Protein AF-A0A849S3X7-F1 (afdb_monomer_lite)

pLDDT: mean 83.29, std 12.06, range [50.44, 95.81]

Secondary structure (DSSP, 8-state):
---TT--EEE-TTT-EEEE-SSSSSTT--EEEEE--SS----GGG----

Sequence (49 aa):
AADANDYLIYNNETGALYYDNNGNASGGVTQIALLGTQLGLTHADFFVI

Structure (mmCIF, N/CA/C/O backbone):
data_AF-A0A849S3X7-F1
#
_entry.id   AF-A0A849S3X7-F1
#
loop_
_atom_site.group_PDB
_atom_site.id
_atom_site.type_symbol
_atom_site.label_atom_id
_atom_site.label_alt_id
_atom_site.label_comp_id
_atom_site.label_asym_id
_atom_site.label_entity_id
_atom_site.label_seq_id
_atom_site.pdbx_PDB_ins_code
_atom_site.Cartn_x
_atom_site.Cartn_y
_atom_site.Cartn_z
_atom_site.occupancy
_atom_site.B_iso_or_equiv
_atom_site.auth_seq_id
_atom_si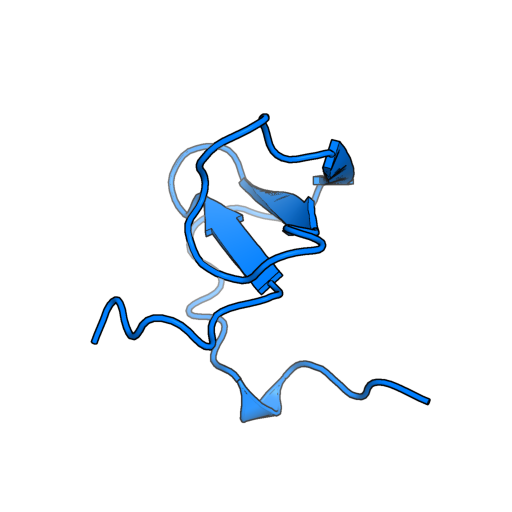te.auth_comp_id
_atom_site.auth_asym_id
_atom_site.auth_atom_id
_atom_site.pdbx_PDB_model_num
ATOM 1 N N . ALA A 1 1 ? 4.294 -13.837 6.020 1.00 51.38 1 ALA A N 1
ATOM 2 C CA . ALA A 1 1 ? 4.575 -13.034 4.831 1.00 51.38 1 ALA A CA 1
ATOM 3 C C . ALA A 1 1 ? 4.395 -11.585 5.240 1.00 51.38 1 ALA A C 1
ATOM 5 O O . ALA A 1 1 ? 3.274 -11.161 5.487 1.00 51.38 1 ALA A O 1
ATOM 6 N N . ALA A 1 2 ? 5.515 -10.964 5.551 1.00 50.44 2 ALA A N 1
ATOM 7 C CA . ALA A 1 2 ? 5.729 -9.549 5.831 1.00 50.44 2 ALA A CA 1
ATOM 8 C C . ALA A 1 2 ? 7.211 -9.414 5.493 1.00 50.44 2 ALA A C 1
ATOM 10 O O . ALA A 1 2 ? 8.090 -9.466 6.358 1.00 50.44 2 ALA A O 1
ATOM 11 N N . ASP A 1 3 ? 7.459 -9.560 4.201 1.00 57.78 3 ASP A N 1
ATOM 12 C CA . ASP A 1 3 ? 8.771 -9.810 3.639 1.00 57.78 3 ASP A CA 1
ATOM 13 C C . ASP A 1 3 ? 9.331 -8.426 3.300 1.00 57.78 3 ASP A C 1
ATOM 15 O O . ASP A 1 3 ? 8.569 -7.512 2.993 1.00 57.78 3 ASP A O 1
ATOM 19 N N . ALA A 1 4 ? 10.650 -8.237 3.343 1.00 52.94 4 ALA A N 1
ATOM 20 C CA . ALA A 1 4 ? 11.304 -6.928 3.166 1.00 52.94 4 ALA A CA 1
ATOM 21 C C . ALA A 1 4 ? 11.159 -6.302 1.752 1.00 52.94 4 ALA A C 1
ATOM 23 O O . ALA A 1 4 ? 11.932 -5.425 1.365 1.00 52.94 4 ALA A O 1
ATOM 24 N N . ASN A 1 5 ? 10.197 -6.787 0.969 1.00 57.75 5 ASN A N 1
ATOM 25 C CA . ASN A 1 5 ? 9.921 -6.448 -0.416 1.00 57.75 5 ASN A CA 1
ATOM 26 C C . ASN A 1 5 ? 8.442 -6.045 -0.616 1.00 57.75 5 ASN A C 1
ATOM 28 O O . ASN A 1 5 ? 8.006 -5.900 -1.759 1.00 57.75 5 ASN A O 1
ATOM 32 N N . ASP A 1 6 ? 7.661 -5.885 0.458 1.00 66.75 6 ASP A N 1
ATOM 33 C CA . ASP A 1 6 ? 6.248 -5.505 0.380 1.00 66.75 6 ASP A CA 1
ATOM 34 C C . ASP A 1 6 ? 6.111 -3.979 0.219 1.00 66.75 6 ASP A C 1
ATOM 36 O O . ASP A 1 6 ? 6.015 -3.226 1.183 1.00 66.75 6 ASP A O 1
ATOM 40 N N . TYR A 1 7 ? 6.099 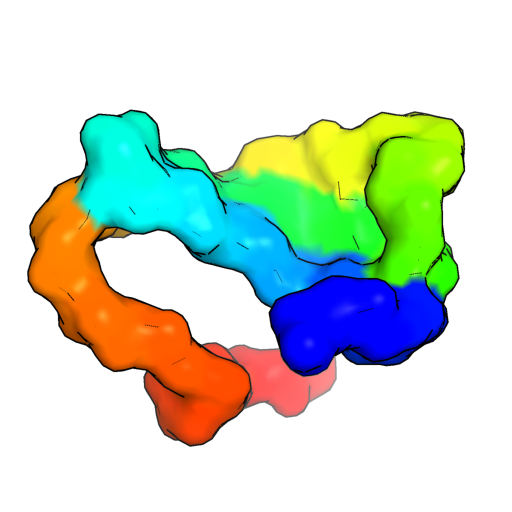-3.511 -1.033 1.00 84.31 7 TYR A N 1
ATOM 41 C CA . TYR A 1 7 ? 5.937 -2.087 -1.378 1.00 84.31 7 TYR A CA 1
ATOM 42 C C . TYR A 1 7 ? 4.487 -1.583 -1.255 1.00 84.31 7 TYR A C 1
ATOM 44 O O . TYR A 1 7 ? 4.239 -0.378 -1.263 1.00 84.31 7 TYR A O 1
ATOM 52 N N . LEU A 1 8 ? 3.508 -2.487 -1.180 1.00 87.69 8 LEU A N 1
ATOM 53 C CA . LEU A 1 8 ? 2.079 -2.175 -1.103 1.00 87.69 8 LEU A CA 1
ATOM 54 C C . LEU A 1 8 ? 1.483 -2.810 0.149 1.00 87.69 8 LEU A C 1
ATOM 56 O O . LEU A 1 8 ? 1.542 -4.024 0.328 1.00 87.69 8 LEU A O 1
ATOM 60 N N . ILE A 1 9 ? 0.869 -1.985 0.993 1.00 88.31 9 ILE A N 1
ATOM 61 C CA . IL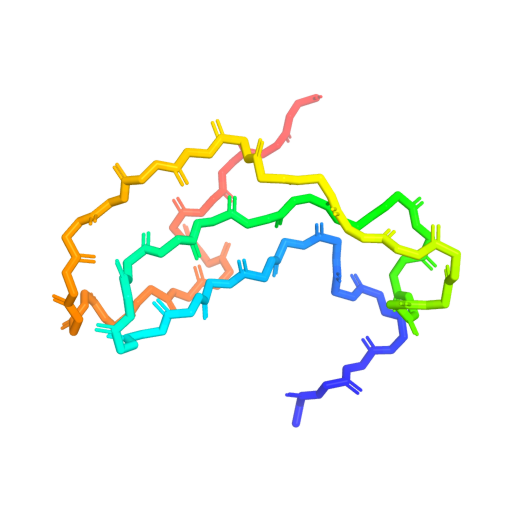E A 1 9 ? 0.305 -2.409 2.275 1.00 88.31 9 ILE A CA 1
ATOM 62 C C . ILE A 1 9 ? -1.173 -2.049 2.298 1.00 88.31 9 ILE A C 1
ATOM 64 O O . ILE A 1 9 ? -1.537 -0.876 2.236 1.00 88.31 9 ILE A O 1
ATOM 68 N N . TYR A 1 10 ? -2.031 -3.056 2.424 1.00 90.50 10 TYR A N 1
ATOM 69 C CA . TYR A 1 10 ? -3.468 -2.868 2.580 1.00 90.50 10 TYR A CA 1
ATOM 70 C C . TYR A 1 10 ? -3.884 -3.123 4.030 1.00 90.50 10 TYR A C 1
ATOM 72 O O . TYR A 1 10 ? -3.703 -4.216 4.567 1.00 90.50 10 TYR A O 1
ATOM 80 N N . ASN A 1 11 ? -4.465 -2.110 4.668 1.00 91.38 11 ASN A N 1
ATOM 81 C CA . ASN A 1 11 ? -5.086 -2.254 5.974 1.00 91.38 11 ASN A CA 1
ATOM 82 C C . ASN A 1 11 ? -6.528 -2.745 5.795 1.00 91.38 11 ASN A C 1
ATOM 84 O O . ASN A 1 11 ? -7.404 -2.003 5.353 1.00 91.38 11 ASN A O 1
ATOM 88 N N . ASN A 1 12 ? -6.776 -3.995 6.179 1.00 90.81 12 ASN A N 1
ATOM 89 C CA . ASN A 1 12 ? -8.073 -4.642 6.001 1.00 90.81 12 ASN A CA 1
ATOM 90 C C . ASN A 1 12 ? -9.190 -4.076 6.902 1.00 90.81 12 ASN A C 1
ATOM 92 O O . ASN A 1 12 ? -10.371 -4.230 6.588 1.00 90.81 12 ASN A O 1
ATOM 96 N N . GLU A 1 13 ? -8.827 -3.431 8.013 1.00 92.88 13 GLU A N 1
ATOM 97 C CA . GLU A 1 13 ? -9.768 -2.838 8.970 1.00 92.88 13 GLU A CA 1
ATOM 98 C C . GLU A 1 13 ? -10.248 -1.463 8.504 1.00 92.88 13 GLU A C 1
ATOM 100 O O . GLU A 1 13 ? -11.431 -1.148 8.609 1.00 92.88 13 GLU A O 1
ATOM 105 N N . THR A 1 14 ? -9.337 -0.646 7.971 1.00 94.12 14 THR A N 1
ATOM 106 C CA . THR A 1 14 ? -9.634 0.734 7.556 1.00 94.12 14 THR A CA 1
ATOM 107 C C . THR A 1 14 ? -9.868 0.881 6.057 1.00 94.12 14 THR A C 1
ATOM 109 O O . THR A 1 14 ? -10.394 1.901 5.621 1.00 94.12 14 THR A O 1
ATOM 112 N N . GLY A 1 15 ? -9.471 -0.111 5.259 1.00 93.88 15 GLY A N 1
ATOM 113 C CA . GLY A 1 15 ? -9.483 -0.046 3.799 1.00 93.88 15 GLY A CA 1
ATOM 114 C C . GLY A 1 15 ? -8.340 0.790 3.212 1.00 93.88 15 GLY A C 1
ATOM 115 O O . GLY A 1 15 ? -8.293 1.002 2.000 1.00 93.88 15 GLY A O 1
ATOM 116 N N . ALA A 1 16 ? -7.425 1.308 4.035 1.00 94.81 16 ALA A N 1
ATOM 117 C CA . ALA A 1 16 ? -6.354 2.174 3.563 1.00 94.81 16 ALA A CA 1
ATOM 118 C C . A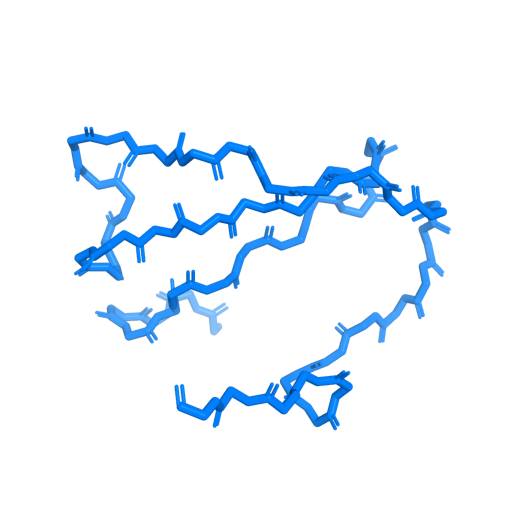LA A 1 16 ? -5.271 1.380 2.818 1.00 94.81 16 ALA A C 1
ATOM 120 O O . ALA A 1 16 ? -4.772 0.372 3.320 1.00 94.81 16 ALA A O 1
ATOM 121 N N . LEU A 1 17 ? -4.897 1.862 1.631 1.00 92.75 17 LEU A N 1
ATOM 122 C CA . LEU A 1 17 ? -3.786 1.337 0.844 1.00 92.75 17 LEU A CA 1
ATOM 123 C C . LEU A 1 17 ? -2.604 2.302 0.926 1.00 92.75 17 LEU A C 1
ATOM 125 O O . LEU A 1 17 ? -2.730 3.489 0.600 1.00 92.75 17 LEU A O 1
ATOM 129 N N . TYR A 1 18 ? -1.456 1.776 1.327 1.00 91.94 18 TYR A N 1
ATOM 130 C CA . TYR A 1 18 ? -0.216 2.515 1.487 1.00 91.94 18 TYR A CA 1
ATOM 131 C C . TYR A 1 18 ? 0.843 2.012 0.513 1.00 91.94 18 TYR A C 1
ATOM 133 O O . TYR A 1 18 ? 0.936 0.813 0.251 1.00 91.94 18 TYR A O 1
ATOM 141 N N . TYR A 1 19 ? 1.649 2.943 0.015 1.00 89.81 19 TYR A N 1
ATOM 142 C CA . TYR A 1 19 ? 2.897 2.662 -0.671 1.00 89.81 19 TYR A CA 1
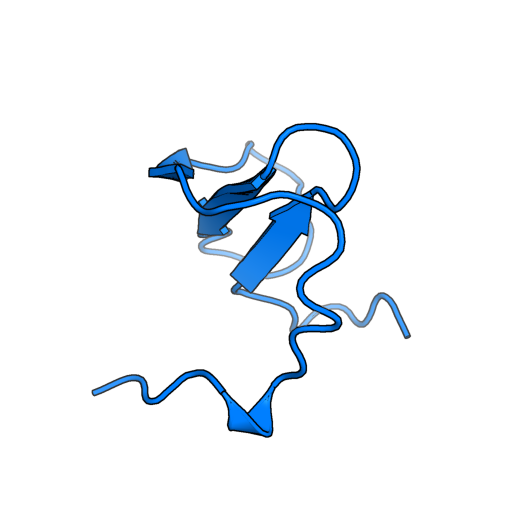ATOM 143 C C . TYR A 1 19 ? 4.061 2.873 0.292 1.00 89.81 19 TYR A C 1
ATOM 145 O O . TYR A 1 19 ? 4.207 3.945 0.894 1.00 89.81 19 TYR A O 1
ATOM 153 N N . ASP A 1 20 ? 4.879 1.843 0.417 1.00 87.31 20 ASP A N 1
ATOM 154 C CA . ASP A 1 20 ? 6.158 1.867 1.098 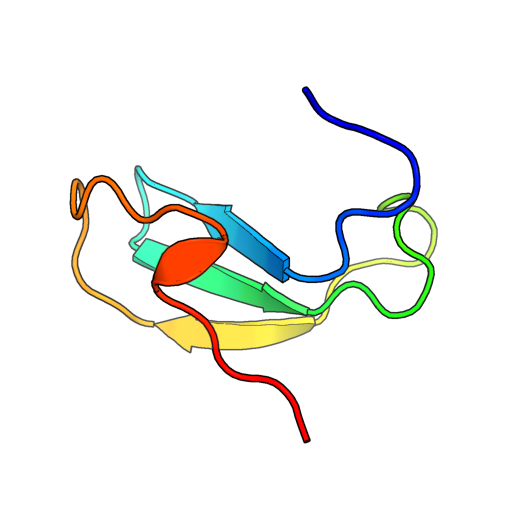1.00 87.31 20 ASP A CA 1
ATOM 155 C C . ASP A 1 20 ? 7.264 1.880 0.042 1.00 87.31 20 ASP A C 1
ATOM 157 O O . ASP A 1 20 ? 7.364 0.963 -0.763 1.00 87.31 20 ASP A O 1
ATOM 161 N N . ASN A 1 21 ? 8.093 2.922 0.020 1.00 81.06 21 ASN A N 1
ATOM 162 C CA . ASN A 1 21 ? 9.116 3.086 -1.011 1.00 81.06 21 ASN A CA 1
ATOM 163 C C . ASN A 1 21 ? 10.360 2.208 -0.803 1.00 81.06 21 ASN A C 1
ATOM 165 O O . ASN A 1 21 ? 11.157 2.078 -1.733 1.00 81.06 21 ASN A O 1
ATOM 169 N N . ASN A 1 22 ? 10.555 1.649 0.392 1.00 75.31 22 ASN A N 1
ATOM 170 C CA . ASN A 1 22 ? 11.749 0.885 0.744 1.00 75.31 22 ASN A CA 1
ATOM 171 C C . ASN A 1 22 ? 11.438 -0.546 1.206 1.00 75.31 22 ASN A C 1
ATOM 173 O O . ASN A 1 22 ? 12.377 -1.297 1.478 1.00 75.31 22 ASN A O 1
ATOM 177 N N . GLY A 1 23 ? 10.152 -0.913 1.254 1.00 74.25 23 GLY A N 1
ATOM 178 C CA . GLY A 1 23 ? 9.665 -2.266 1.522 1.00 74.25 23 GLY A CA 1
ATOM 179 C C . GLY A 1 23 ? 9.907 -2.758 2.950 1.00 74.25 23 GLY A C 1
ATOM 180 O O . GLY A 1 23 ? 9.808 -3.957 3.200 1.00 74.25 23 GLY A O 1
ATOM 181 N N . ASN A 1 24 ? 10.283 -1.878 3.884 1.00 75.00 24 ASN A N 1
ATOM 182 C CA . ASN A 1 24 ? 10.617 -2.257 5.260 1.00 75.00 24 ASN A CA 1
ATOM 183 C C . ASN A 1 24 ? 9.850 -1.472 6.339 1.00 75.00 24 ASN A C 1
ATOM 185 O O . ASN A 1 24 ? 10.148 -1.609 7.528 1.00 75.00 24 ASN A O 1
ATOM 189 N N . ALA A 1 25 ? 8.889 -0.645 5.932 1.00 71.12 25 ALA A N 1
ATOM 190 C CA . ALA A 1 25 ? 8.066 0.276 6.714 1.00 71.12 25 ALA A CA 1
ATOM 191 C C . ALA A 1 25 ? 8.849 1.292 7.574 1.00 71.12 25 ALA A C 1
ATOM 193 O O . ALA A 1 25 ? 8.255 2.118 8.276 1.00 71.12 25 ALA A O 1
ATOM 194 N N . SER A 1 26 ? 10.183 1.271 7.527 1.00 70.44 26 SER A N 1
ATOM 195 C CA . SER A 1 26 ? 11.067 2.217 8.200 1.00 70.44 26 SER A CA 1
ATOM 196 C C . SER A 1 26 ? 11.140 3.499 7.382 1.00 70.44 26 SER A C 1
ATOM 198 O O . SER A 1 26 ? 11.235 3.466 6.167 1.00 70.44 26 SER A O 1
ATOM 200 N N . GLY A 1 27 ? 11.085 4.669 8.011 1.00 74.31 27 GLY A N 1
ATOM 201 C CA . GLY A 1 27 ? 11.006 5.941 7.272 1.00 74.31 27 GLY A CA 1
ATOM 202 C C . GLY A 1 27 ? 9.591 6.331 6.823 1.00 74.31 27 GLY A C 1
ATOM 203 O O . GLY A 1 27 ? 9.407 7.447 6.339 1.00 74.31 27 GLY A O 1
ATOM 204 N N . GLY A 1 28 ? 8.593 5.485 7.101 1.00 81.94 28 GLY A N 1
ATOM 205 C CA . GLY A 1 28 ? 7.175 5.794 6.945 1.00 81.94 28 GLY A CA 1
ATOM 206 C C . GLY A 1 28 ? 6.591 5.354 5.606 1.00 81.94 28 GLY A C 1
ATOM 207 O O . GLY A 1 28 ? 7.297 5.120 4.633 1.00 81.94 28 GLY A O 1
ATOM 208 N N . VAL A 1 29 ? 5.265 5.259 5.572 1.00 88.81 29 VAL A N 1
ATOM 209 C CA . VAL A 1 29 ? 4.494 4.827 4.402 1.00 88.81 29 VAL A CA 1
ATOM 210 C C . VAL A 1 29 ? 3.554 5.944 3.964 1.00 88.81 29 VAL A C 1
ATOM 212 O O . VAL A 1 29 ? 3.058 6.709 4.793 1.00 88.81 29 VAL A O 1
ATOM 215 N N . THR A 1 30 ? 3.301 6.056 2.663 1.00 90.25 30 THR A N 1
ATOM 216 C CA . THR A 1 30 ? 2.400 7.078 2.110 1.00 90.25 30 THR A CA 1
ATOM 217 C C . THR A 1 30 ? 1.065 6.449 1.760 1.00 90.25 30 THR A C 1
ATOM 219 O O . THR A 1 30 ? 1.021 5.491 0.995 1.00 90.25 30 THR A O 1
ATOM 222 N N . GLN A 1 31 ? -0.040 6.984 2.282 1.00 92.75 31 GLN A N 1
ATOM 223 C CA . GLN A 1 31 ? -1.363 6.540 1.845 1.00 92.75 31 GLN A CA 1
ATOM 224 C C . GLN A 1 31 ? -1.609 7.008 0.410 1.00 92.75 31 GLN A C 1
ATOM 226 O O . GLN A 1 31 ? -1.500 8.198 0.120 1.00 92.75 31 GLN A O 1
ATOM 231 N N . ILE A 1 32 ? -1.963 6.075 -0.470 1.00 92.94 32 ILE A N 1
ATOM 232 C CA . ILE A 1 32 ? -2.199 6.350 -1.893 1.00 92.94 32 ILE A CA 1
ATOM 233 C C . ILE A 1 32 ? -3.649 6.103 -2.313 1.00 92.94 32 ILE A C 1
ATOM 235 O O . ILE A 1 32 ? -4.087 6.648 -3.323 1.00 92.94 32 ILE A O 1
ATOM 239 N N . ALA A 1 33 ? -4.412 5.320 -1.543 1.00 93.25 33 ALA A N 1
ATOM 240 C CA . ALA A 1 33 ? -5.834 5.116 -1.791 1.00 93.25 33 ALA A CA 1
ATOM 241 C C . ALA A 1 33 ? -6.616 4.772 -0.513 1.00 93.25 33 ALA A C 1
ATOM 243 O O . ALA A 1 33 ? -6.057 4.387 0.521 1.00 93.25 33 ALA A O 1
ATOM 244 N N . LEU A 1 34 ? -7.939 4.898 -0.612 1.00 95.81 34 LEU A N 1
ATOM 245 C CA . LEU A 1 34 ? -8.905 4.349 0.332 1.00 95.81 34 LEU A CA 1
ATOM 246 C C . LEU A 1 34 ? -9.844 3.425 -0.447 1.00 95.81 34 LEU A C 1
ATOM 248 O O . LEU A 1 34 ? -10.529 3.867 -1.368 1.00 95.81 34 LEU A O 1
ATOM 252 N N . LEU A 1 35 ? -9.831 2.146 -0.095 1.00 92.88 35 LEU A N 1
ATOM 253 C CA . LEU A 1 35 ? -10.640 1.093 -0.698 1.00 92.88 35 LEU A CA 1
ATOM 254 C C . LEU A 1 35 ? -11.754 0.670 0.276 1.00 92.88 35 LEU A C 1
ATOM 256 O O . LEU A 1 35 ? -11.863 1.188 1.387 1.00 92.88 35 LEU A O 1
ATOM 260 N N . GLY A 1 36 ? -12.586 -0.291 -0.133 1.00 92.19 36 GLY A N 1
ATOM 261 C CA . GLY A 1 36 ? -13.483 -0.988 0.796 1.00 92.19 36 GLY A CA 1
ATOM 262 C C . GLY A 1 36 ? -12.706 -1.797 1.843 1.00 92.19 36 GLY A C 1
ATOM 263 O O . GLY A 1 36 ? -11.513 -2.044 1.673 1.00 92.19 36 GLY A O 1
ATOM 264 N N . THR A 1 37 ? -13.371 -2.221 2.919 1.00 94.19 37 THR A N 1
ATOM 265 C CA . THR A 1 37 ? -12.799 -3.120 3.940 1.00 94.19 37 THR A CA 1
ATOM 266 C C . THR A 1 37 ? -13.064 -4.581 3.580 1.00 94.19 37 THR A C 1
ATOM 268 O O . THR A 1 37 ? -13.994 -4.871 2.827 1.00 94.19 37 THR A O 1
ATOM 271 N N . GLN A 1 38 ? -12.275 -5.513 4.127 1.00 91.06 38 GLN A N 1
ATOM 272 C CA . GLN A 1 38 ? -12.514 -6.961 3.987 1.00 91.06 38 GLN A CA 1
ATOM 273 C C . GLN A 1 38 ? -12.509 -7.467 2.536 1.00 91.06 38 GLN A C 1
ATOM 275 O O . GLN A 1 38 ? -13.147 -8.467 2.220 1.00 91.06 38 GLN A O 1
ATOM 280 N N . LEU A 1 39 ? -11.761 -6.801 1.651 1.00 88.81 39 LEU A N 1
ATOM 281 C CA . LEU A 1 39 ? -11.725 -7.136 0.224 1.00 88.81 39 LEU A CA 1
ATOM 282 C C . LEU A 1 39 ? -10.914 -8.400 -0.097 1.00 88.81 39 LEU A C 1
ATOM 284 O O . LEU A 1 39 ? -10.993 -8.896 -1.215 1.00 88.81 39 LEU A O 1
ATOM 288 N N . GLY A 1 40 ? -10.139 -8.926 0.860 1.00 88.19 40 GLY A N 1
ATOM 289 C CA . GLY A 1 40 ? -9.314 -10.119 0.642 1.00 88.19 40 GLY A CA 1
ATOM 290 C C . GLY A 1 40 ? -8.239 -9.927 -0.432 1.00 88.19 40 GLY A C 1
ATOM 291 O O . GLY A 1 40 ? -7.882 -10.892 -1.100 1.00 88.19 40 GLY A O 1
ATOM 292 N N . LEU A 1 41 ? -7.757 -8.689 -0.608 1.00 88.06 41 LEU A N 1
ATOM 293 C CA . LEU A 1 41 ? -6.785 -8.339 -1.643 1.00 88.06 41 LEU A CA 1
ATOM 294 C C . LEU A 1 41 ? -5.483 -9.116 -1.467 1.00 88.06 41 LEU A C 1
ATOM 296 O O . LEU A 1 41 ? -4.959 -9.272 -0.362 1.00 88.06 41 LEU A O 1
ATOM 300 N N . THR A 1 42 ? -4.945 -9.547 -2.595 1.00 86.69 42 THR A N 1
ATOM 301 C CA . THR A 1 42 ? -3.677 -10.248 -2.731 1.00 86.69 42 THR A CA 1
ATOM 302 C C . THR A 1 42 ? -2.756 -9.471 -3.665 1.00 86.69 42 THR A C 1
ATOM 304 O O . THR A 1 42 ? -3.175 -8.546 -4.356 1.00 86.69 42 THR A O 1
ATOM 307 N N . HIS A 1 43 ? -1.488 -9.873 -3.744 1.00 83.19 43 HIS A N 1
ATOM 308 C CA . HIS A 1 43 ? -0.548 -9.285 -4.701 1.00 83.19 43 HIS A CA 1
ATOM 309 C C . HIS A 1 43 ? -1.025 -9.393 -6.164 1.00 83.19 43 HIS A C 1
ATOM 311 O O . HIS A 1 43 ? -0.638 -8.568 -6.983 1.00 83.19 43 HIS A O 1
ATOM 317 N N . ALA A 1 44 ? -1.867 -10.379 -6.499 1.00 88.25 44 ALA A N 1
ATOM 318 C CA . ALA A 1 44 ? -2.383 -10.577 -7.854 1.00 88.25 44 ALA A CA 1
ATOM 319 C C . ALA A 1 44 ? -3.418 -9.516 -8.270 1.00 88.25 44 ALA A C 1
ATOM 321 O O . ALA A 1 44 ? -3.687 -9.359 -9.459 1.00 88.25 44 ALA A O 1
ATOM 322 N N . ASP A 1 45 ? -3.974 -8.779 -7.308 1.00 88.62 45 ASP A N 1
ATOM 323 C CA . ASP A 1 45 ? -4.957 -7.718 -7.545 1.00 88.62 45 ASP A CA 1
ATOM 324 C C . ASP A 1 45 ? -4.303 -6.373 -7.905 1.00 88.62 45 ASP A C 1
ATOM 326 O O . ASP A 1 45 ? -4.993 -5.411 -8.246 1.00 88.62 45 ASP A O 1
ATOM 330 N N . PHE A 1 46 ? -2.971 -6.293 -7.850 1.00 85.62 46 PHE A N 1
ATOM 331 C CA . PHE A 1 46 ? -2.212 -5.082 -8.135 1.00 85.62 46 PHE A CA 1
ATOM 332 C C . PHE A 1 46 ? -1.333 -5.267 -9.371 1.00 85.62 46 PHE A C 1
ATOM 334 O O . PHE A 1 46 ? -0.501 -6.169 -9.445 1.00 85.62 46 PHE A O 1
ATOM 341 N N . PHE A 1 47 ? -1.484 -4.358 -10.333 1.00 85.31 47 PHE A N 1
ATOM 342 C CA . PHE A 1 47 ? -0.601 -4.239 -11.488 1.00 85.31 47 PHE A CA 1
ATOM 343 C C . PHE A 1 47 ? 0.195 -2.936 -11.377 1.00 85.31 47 PHE A C 1
ATOM 345 O O . PHE A 1 47 ? -0.390 -1.854 -11.336 1.00 85.31 47 PHE A O 1
ATOM 352 N N . VAL A 1 48 ? 1.520 -3.049 -11.296 1.00 81.75 48 VAL A N 1
ATOM 353 C CA . VAL A 1 48 ? 2.454 -1.920 -11.156 1.00 81.75 48 VAL A CA 1
ATOM 354 C C . VAL A 1 48 ? 3.244 -1.779 -12.460 1.00 81.75 48 VAL A C 1
ATOM 356 O O . VAL A 1 48 ? 3.723 -2.789 -12.981 1.00 81.75 48 VAL A O 1
ATOM 359 N N . ILE A 1 49 ? 3.358 -0.552 -12.986 1.00 81.75 49 ILE A N 1
ATOM 360 C CA . ILE A 1 49 ? 4.087 -0.216 -14.226 1.00 81.75 49 ILE A CA 1
ATOM 361 C C . ILE A 1 49 ? 5.296 0.676 -13.969 1.00 81.75 49 ILE A C 1
ATOM 363 O O . ILE A 1 49 ? 5.223 1.505 -13.035 1.00 81.75 49 ILE A O 1
#

Radius of gyration: 10.56 Å; chains: 1; bounding box: 25×20×23 Å

Foldseek 3Di:
DLDQQCQWDADQVFQWIWGDPRSNCPPHIHTDDRGHHPPPDDPVNDDDD